Protein AF-A0A7K9VCU1-F1 (afdb_monomer_lite)

Structure (mmCIF, N/CA/C/O backbone):
data_AF-A0A7K9VCU1-F1
#
_entry.id   AF-A0A7K9VCU1-F1
#
loop_
_atom_site.group_PDB
_atom_site.id
_atom_site.type_symbol
_atom_site.label_atom_id
_atom_site.label_alt_id
_atom_site.label_comp_id
_atom_site.label_asym_id
_atom_site.label_entity_id
_atom_site.label_seq_id
_atom_site.pdbx_PDB_ins_code
_atom_site.Cartn_x
_atom_site.Cartn_y
_atom_site.Cartn_z
_atom_site.occupancy
_atom_site.B_iso_or_equiv
_atom_site.auth_seq_id
_atom_site.auth_comp_id
_atom_site.auth_asym_id
_atom_site.auth_atom_id
_atom_site.pdbx_PDB_model_num
ATOM 1 N N . VAL A 1 1 ? 18.209 -10.088 -24.014 1.00 90.31 1 VAL A N 1
ATOM 2 C CA . VAL A 1 1 ? 18.155 -9.914 -22.542 1.00 90.31 1 VAL A CA 1
ATOM 3 C C . VAL A 1 1 ? 17.573 -8.562 -22.139 1.00 90.31 1 VAL A C 1
ATOM 5 O O . VAL A 1 1 ? 16.613 -8.551 -21.394 1.00 90.31 1 VAL A O 1
ATOM 8 N N . ILE A 1 2 ? 18.069 -7.422 -22.633 1.00 97.31 2 ILE A N 1
ATOM 9 C CA . ILE A 1 2 ? 17.563 -6.100 -22.192 1.00 97.31 2 ILE A CA 1
ATOM 10 C C . ILE A 1 2 ? 16.063 -5.913 -22.486 1.00 97.31 2 ILE A C 1
ATOM 12 O O . ILE A 1 2 ? 15.302 -5.592 -21.583 1.00 97.31 2 ILE A O 1
ATOM 16 N N . ILE A 1 3 ? 15.617 -6.199 -23.714 1.00 97.44 3 ILE A N 1
ATOM 17 C CA . ILE A 1 3 ? 14.195 -6.085 -24.094 1.00 97.44 3 ILE A CA 1
ATOM 18 C C . ILE A 1 3 ? 13.319 -6.997 -23.228 1.00 97.44 3 ILE A C 1
ATOM 20 O O . ILE A 1 3 ? 12.281 -6.574 -22.732 1.00 97.44 3 ILE A O 1
ATOM 24 N N . THR A 1 4 ? 13.764 -8.233 -22.995 1.00 95.94 4 THR A N 1
ATOM 25 C CA . THR A 1 4 ? 13.027 -9.183 -22.159 1.00 95.94 4 THR A CA 1
ATOM 26 C C . THR A 1 4 ? 12.954 -8.709 -20.709 1.00 95.94 4 THR A C 1
ATOM 28 O O . THR A 1 4 ? 11.887 -8.820 -20.125 1.00 95.94 4 THR A O 1
ATOM 31 N N . MET A 1 5 ? 14.023 -8.116 -20.155 1.00 97.31 5 MET A N 1
ATOM 32 C CA . MET A 1 5 ? 14.002 -7.530 -18.805 1.00 97.31 5 MET A CA 1
ATOM 33 C C . MET A 1 5 ? 13.029 -6.350 -18.703 1.00 97.31 5 MET A C 1
ATOM 35 O O . MET A 1 5 ? 12.289 -6.251 -17.729 1.00 97.31 5 MET A O 1
ATOM 39 N N . LEU A 1 6 ? 13.003 -5.461 -19.700 1.00 98.06 6 LEU A N 1
ATOM 40 C CA . LEU A 1 6 ? 12.109 -4.300 -19.695 1.00 98.06 6 LEU A CA 1
ATOM 41 C C . LEU A 1 6 ? 10.637 -4.718 -19.776 1.00 98.06 6 LEU A C 1
ATOM 43 O O . LEU A 1 6 ? 9.820 -4.228 -19.000 1.00 98.06 6 LEU A O 1
ATOM 47 N N . VAL A 1 7 ? 10.305 -5.652 -20.673 1.00 98.31 7 VAL A N 1
ATOM 48 C CA . VAL A 1 7 ? 8.920 -6.108 -20.869 1.00 98.31 7 VAL A CA 1
ATOM 49 C C . VAL A 1 7 ? 8.405 -6.864 -19.645 1.00 98.31 7 VAL A C 1
ATOM 51 O O . VAL A 1 7 ? 7.309 -6.567 -19.173 1.00 98.31 7 VAL A O 1
ATOM 54 N N . THR A 1 8 ? 9.181 -7.800 -19.088 1.00 97.56 8 THR A N 1
ATOM 55 C CA . THR A 1 8 ? 8.741 -8.547 -17.898 1.00 97.56 8 THR A CA 1
ATOM 56 C C . THR A 1 8 ? 8.609 -7.640 -16.680 1.00 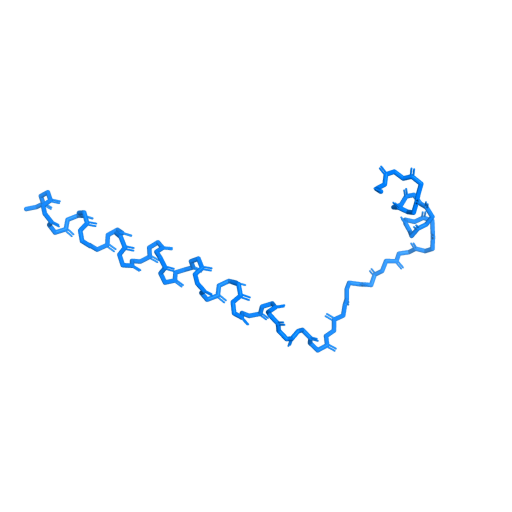97.56 8 THR A C 1
ATOM 58 O O . THR A 1 8 ? 7.629 -7.754 -15.949 1.00 97.56 8 THR A O 1
ATOM 61 N N . THR A 1 9 ? 9.531 -6.692 -16.487 1.00 97.75 9 THR A N 1
ATOM 62 C CA . THR A 1 9 ? 9.451 -5.728 -15.379 1.00 97.75 9 THR A CA 1
ATOM 63 C C . THR A 1 9 ? 8.219 -4.836 -15.514 1.00 97.75 9 THR A C 1
ATOM 65 O O . THR A 1 9 ? 7.468 -4.694 -14.553 1.00 97.75 9 THR A O 1
ATOM 68 N N . ALA A 1 10 ? 7.952 -4.289 -16.705 1.00 97.88 10 ALA A N 1
ATOM 69 C CA . ALA A 1 10 ? 6.782 -3.442 -16.934 1.00 97.88 10 ALA A CA 1
ATOM 70 C C . ALA A 1 10 ? 5.469 -4.182 -16.636 1.00 97.88 10 ALA A C 1
ATOM 72 O O . ALA A 1 10 ? 4.615 -3.654 -15.924 1.00 97.88 10 ALA A O 1
ATOM 73 N N . VAL A 1 11 ? 5.331 -5.421 -17.120 1.00 98.38 11 VAL A N 1
ATOM 74 C CA . VAL A 1 11 ? 4.129 -6.234 -16.889 1.00 98.38 11 VAL A CA 1
ATOM 75 C C . VAL A 1 11 ? 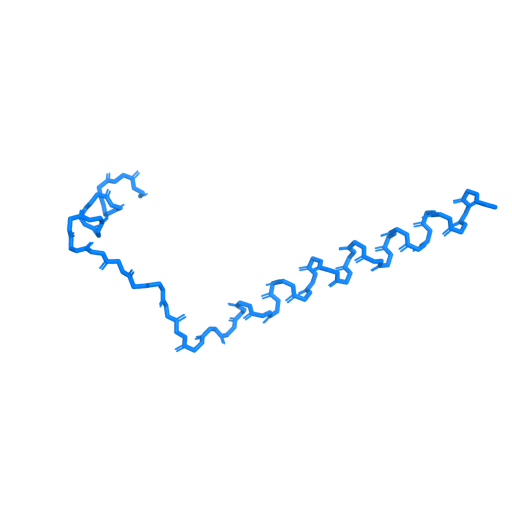3.974 -6.580 -15.407 1.00 98.38 11 VAL A C 1
ATOM 77 O O . VAL A 1 11 ? 2.906 -6.355 -14.841 1.00 98.38 11 VAL A O 1
ATOM 80 N N . CYS A 1 12 ? 5.026 -7.077 -14.752 1.00 97.69 12 CYS A N 1
ATOM 81 C CA . CYS A 1 12 ? 4.953 -7.485 -13.348 1.00 97.69 12 CYS A CA 1
ATOM 82 C C . CYS A 1 12 ? 4.685 -6.301 -12.410 1.00 97.69 12 CYS A C 1
ATOM 84 O O . CYS A 1 12 ? 3.814 -6.390 -11.545 1.00 97.69 12 CYS A O 1
ATOM 86 N N . CYS A 1 13 ? 5.396 -5.183 -12.586 1.00 97.88 13 CYS A N 1
ATOM 87 C CA . CYS A 1 13 ? 5.222 -4.002 -11.743 1.00 97.88 13 CYS A CA 1
ATOM 88 C C . CYS A 1 13 ? 3.837 -3.373 -11.929 1.00 97.88 13 CYS A C 1
ATOM 90 O O . CYS A 1 13 ? 3.203 -3.003 -10.940 1.00 97.88 13 CYS A O 1
ATOM 92 N N . TYR A 1 14 ? 3.346 -3.291 -13.170 1.00 98.06 14 TYR A N 1
ATOM 93 C CA . TYR A 1 14 ? 2.013 -2.756 -13.436 1.00 98.06 14 TYR A CA 1
ATOM 94 C C . TYR A 1 14 ? 0.914 -3.651 -12.858 1.00 98.06 14 TYR A C 1
ATOM 96 O O . TYR A 1 14 ? 0.013 -3.147 -12.192 1.00 98.06 14 TYR A O 1
ATOM 104 N N . LEU A 1 15 ? 1.003 -4.972 -13.049 1.00 97.56 15 LEU A N 1
ATOM 105 C CA . LEU A 1 15 ? 0.028 -5.909 -12.486 1.00 97.56 15 LEU A CA 1
ATOM 106 C C . LEU A 1 15 ? 0.013 -5.865 -10.955 1.00 97.56 15 LEU A C 1
ATOM 108 O O . LEU A 1 15 ? -1.065 -5.809 -10.367 1.00 97.56 15 LEU A O 1
ATOM 112 N N . PHE A 1 16 ? 1.182 -5.841 -10.310 1.00 97.81 16 PHE A N 1
ATOM 113 C CA . PHE A 1 16 ? 1.275 -5.736 -8.852 1.00 97.81 16 PHE A CA 1
ATOM 114 C C . PHE A 1 16 ? 0.609 -4.454 -8.331 1.00 97.81 16 PHE A C 1
ATOM 116 O O . PHE A 1 16 ? -0.200 -4.504 -7.404 1.00 97.81 16 PHE A O 1
ATOM 123 N N . TRP A 1 17 ? 0.900 -3.316 -8.966 1.00 98.12 17 TRP A N 1
ATOM 124 C CA . TRP A 1 17 ? 0.299 -2.028 -8.623 1.00 98.12 17 TRP A CA 1
ATOM 125 C C . TRP A 1 17 ? -1.222 -2.011 -8.839 1.00 98.12 17 TRP A C 1
ATOM 127 O O . TRP A 1 17 ? -1.971 -1.597 -7.953 1.00 98.12 17 TRP A O 1
ATOM 137 N N . LEU A 1 18 ? -1.689 -2.505 -9.988 1.00 97.88 18 LEU A N 1
ATOM 138 C CA . LEU A 1 18 ? -3.106 -2.519 -10.347 1.00 97.88 18 LEU A CA 1
ATOM 139 C C . LEU A 1 18 ? -3.921 -3.381 -9.376 1.00 97.88 18 LEU A C 1
ATOM 141 O O . LEU A 1 18 ? -4.966 -2.949 -8.891 1.00 97.88 18 LEU A O 1
ATOM 145 N N . ILE A 1 19 ? -3.432 -4.581 -9.055 1.00 98.06 19 ILE A N 1
ATOM 146 C CA . ILE A 1 19 ? -4.106 -5.488 -8.118 1.00 98.06 19 ILE A CA 1
ATOM 147 C C . ILE A 1 19 ? -4.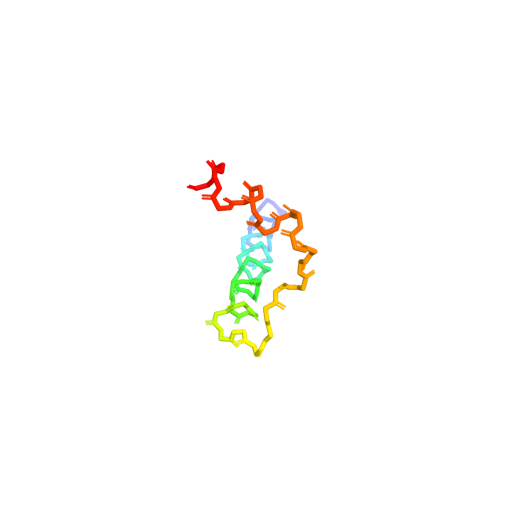186 -4.859 -6.721 1.00 98.06 19 ILE A C 1
ATOM 149 O O . ILE A 1 19 ? -5.234 -4.952 -6.083 1.00 98.06 19 ILE A O 1
ATOM 153 N N . ALA A 1 20 ? -3.129 -4.180 -6.260 1.00 97.25 20 ALA A N 1
ATOM 154 C CA . ALA A 1 20 ? -3.127 -3.519 -4.955 1.00 97.25 20 ALA A CA 1
ATOM 155 C C . ALA A 1 20 ? -4.233 -2.454 -4.833 1.00 97.25 20 ALA A C 1
ATOM 157 O O . ALA A 1 20 ? -4.893 -2.376 -3.796 1.00 97.25 20 ALA A O 1
ATOM 158 N N . ILE A 1 21 ? -4.475 -1.677 -5.895 1.00 97.69 21 ILE A N 1
ATOM 159 C CA . ILE A 1 21 ? -5.552 -0.675 -5.922 1.00 97.69 21 ILE A CA 1
ATOM 160 C C . ILE A 1 21 ? -6.922 -1.345 -6.038 1.00 97.69 21 ILE A C 1
ATOM 162 O O . ILE A 1 21 ? -7.841 -0.992 -5.299 1.00 97.69 21 ILE A O 1
ATOM 166 N N . LEU A 1 22 ? -7.074 -2.333 -6.923 1.00 97.25 22 LEU A N 1
ATOM 167 C CA . LEU A 1 22 ? -8.353 -3.027 -7.111 1.00 97.25 22 LEU A CA 1
ATOM 168 C C . LEU A 1 22 ? -8.816 -3.747 -5.840 1.00 97.25 22 LEU A C 1
ATOM 170 O O . LEU A 1 22 ? -10.008 -3.742 -5.541 1.00 97.25 22 LEU A O 1
ATOM 174 N N . ALA A 1 23 ? -7.885 -4.299 -5.059 1.00 96.50 23 ALA A N 1
ATOM 175 C CA . ALA A 1 23 ? -8.187 -4.933 -3.779 1.00 96.50 23 ALA A CA 1
ATOM 176 C C . ALA A 1 23 ? -8.772 -3.957 -2.740 1.00 96.50 23 ALA A C 1
ATOM 178 O O . ALA A 1 23 ? -9.479 -4.388 -1.832 1.00 96.50 23 ALA A O 1
ATOM 179 N N . GLN A 1 24 ? -8.493 -2.656 -2.868 1.00 95.69 24 GLN A N 1
ATOM 180 C CA . GLN A 1 24 ? -8.940 -1.619 -1.933 1.00 95.69 24 GLN A CA 1
ATOM 181 C C . GLN A 1 24 ? -10.065 -0.736 -2.497 1.00 95.69 24 GLN A C 1
ATOM 183 O O . GLN A 1 24 ? -10.598 0.085 -1.760 1.00 95.69 24 GLN A O 1
ATOM 188 N N . ALA A 1 25 ? -10.445 -0.888 -3.773 1.00 95.56 25 ALA A N 1
ATOM 189 C CA . ALA A 1 25 ? -11.405 -0.003 -4.441 1.00 95.56 25 ALA A CA 1
ATOM 190 C C . ALA A 1 25 ? -12.841 -0.116 -3.892 1.00 95.56 25 ALA A C 1
ATOM 192 O O . ALA A 1 25 ? -13.553 0.880 -3.837 1.00 95.56 25 ALA A O 1
ATOM 193 N N . ASN A 1 26 ? -13.255 -1.312 -3.460 1.00 95.00 26 ASN A N 1
ATOM 194 C CA . ASN A 1 26 ? -14.545 -1.559 -2.806 1.00 95.00 26 ASN A CA 1
ATOM 195 C C . ASN A 1 26 ? -14.312 -2.320 -1.489 1.00 95.00 26 ASN A C 1
ATOM 197 O O . ASN A 1 26 ? -14.541 -3.532 -1.430 1.00 95.00 26 ASN A O 1
ATOM 201 N N . PRO A 1 27 ? -13.783 -1.656 -0.446 1.00 95.00 27 PRO A N 1
ATOM 202 C CA . PRO A 1 27 ? -13.410 -2.327 0.787 1.00 95.00 27 PRO A CA 1
ATOM 203 C C . PRO A 1 27 ? -14.667 -2.700 1.579 1.00 95.00 27 PRO A C 1
ATOM 205 O O . PRO A 1 27 ? -15.566 -1.885 1.766 1.00 95.00 27 PRO A O 1
ATOM 208 N N . LEU A 1 28 ? -14.723 -3.935 2.080 1.00 94.81 28 LEU A N 1
ATOM 209 C CA . LEU A 1 28 ? -15.830 -4.390 2.930 1.00 94.81 28 LEU A CA 1
ATOM 210 C C . LEU A 1 28 ? -15.671 -3.921 4.382 1.00 94.81 28 LEU A C 1
ATOM 212 O O . LEU A 1 28 ? -16.652 -3.812 5.114 1.00 94.81 28 LEU A O 1
ATOM 216 N N . PHE A 1 29 ? -14.433 -3.659 4.803 1.00 94.69 29 PHE A N 1
ATOM 217 C CA . PHE A 1 29 ? -14.089 -3.328 6.180 1.00 94.69 29 PHE A CA 1
ATOM 218 C C . PHE A 1 29 ? -13.088 -2.175 6.220 1.00 94.69 29 PHE A C 1
ATOM 220 O O . PHE A 1 29 ? -12.189 -2.090 5.384 1.00 94.69 29 PHE A O 1
ATOM 227 N N . GLY A 1 30 ? -13.243 -1.307 7.220 1.00 93.38 30 GLY A N 1
ATOM 228 C CA . GLY A 1 30 ? -12.307 -0.227 7.521 1.00 93.38 30 GLY A CA 1
ATOM 229 C C . GLY A 1 30 ? -11.312 -0.590 8.632 1.00 93.38 30 GLY A C 1
ATOM 230 O O . GLY A 1 30 ? -11.491 -1.596 9.330 1.00 93.38 30 GLY A O 1
ATOM 231 N N . PRO A 1 31 ? -10.273 0.238 8.834 1.00 94.69 31 PRO A N 1
ATOM 232 C CA . PRO A 1 31 ? -9.317 0.057 9.921 1.00 94.69 31 PRO A CA 1
ATOM 233 C C . PRO A 1 31 ? -9.989 0.220 11.292 1.00 94.69 31 PRO A C 1
ATOM 235 O O . PRO A 1 31 ? -10.822 1.101 11.493 1.00 94.69 31 PRO A O 1
ATOM 238 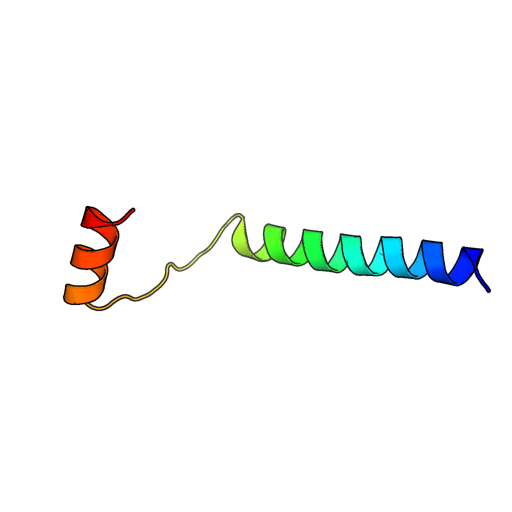N N . GLN A 1 32 ? -9.594 -0.614 12.254 1.00 95.12 32 GLN A N 1
ATOM 239 C CA . GLN A 1 32 ? -10.058 -0.538 13.641 1.00 95.12 32 GLN A CA 1
ATOM 240 C C . GLN A 1 32 ? -9.036 0.242 14.477 1.00 95.12 32 GLN A C 1
ATOM 242 O O . GLN A 1 32 ? -7.925 -0.231 14.716 1.00 95.12 32 GLN A O 1
ATOM 247 N N . LEU A 1 33 ? -9.404 1.454 14.898 1.00 94.75 33 LEU A N 1
ATOM 248 C CA . LEU A 1 33 ? -8.535 2.390 15.619 1.00 94.75 33 LEU A CA 1
ATOM 249 C C . LEU A 1 33 ? -9.012 2.579 17.064 1.00 94.75 33 LEU A C 1
ATOM 251 O O . LEU A 1 33 ? -10.205 2.522 17.355 1.00 94.75 33 LEU A O 1
ATOM 255 N N . LYS A 1 34 ? -8.071 2.837 17.981 1.00 96.12 34 LYS A N 1
ATOM 256 C CA . LYS A 1 34 ? -8.389 3.211 19.369 1.00 96.12 34 LYS A CA 1
ATOM 257 C C . LYS A 1 34 ? -8.893 4.654 19.419 1.00 96.12 34 LYS A C 1
ATOM 259 O O . LYS A 1 34 ? -8.452 5.482 18.628 1.00 96.12 34 LYS A O 1
ATOM 264 N N . ASN A 1 35 ? -9.755 4.963 20.388 1.00 95.69 35 ASN A N 1
ATOM 265 C CA . ASN A 1 35 ? -10.394 6.278 20.510 1.00 95.69 35 ASN A CA 1
ATOM 266 C C . ASN A 1 35 ? -9.384 7.440 20.555 1.00 95.69 35 ASN A C 1
ATOM 268 O O . ASN A 1 35 ? -9.538 8.413 19.826 1.00 95.69 35 ASN A O 1
ATOM 272 N N . GLU A 1 36 ? -8.305 7.296 21.332 1.00 96.31 36 GLU A N 1
ATOM 273 C CA . GLU A 1 36 ? -7.216 8.285 21.381 1.00 96.31 36 GLU A CA 1
ATOM 274 C C . GLU A 1 36 ? -6.629 8.542 19.985 1.00 96.31 36 GLU A C 1
ATOM 276 O O . GLU A 1 36 ? -6.483 9.681 19.553 1.00 96.31 36 GLU A O 1
ATOM 281 N N . THR A 1 37 ? -6.354 7.477 19.223 1.00 95.25 37 THR A N 1
ATOM 282 C CA . THR A 1 37 ? -5.804 7.572 17.864 1.00 95.25 37 THR A CA 1
ATOM 283 C C . THR A 1 37 ? -6.784 8.226 16.891 1.00 95.25 37 THR A C 1
ATOM 285 O O . THR A 1 37 ? -6.352 8.994 16.038 1.00 95.25 37 THR A O 1
ATOM 288 N N . ILE A 1 38 ? -8.092 7.977 17.027 1.00 95.50 38 ILE A N 1
ATOM 289 C CA . ILE A 1 38 ? -9.125 8.636 16.208 1.00 95.50 38 ILE A CA 1
ATOM 290 C C . ILE A 1 38 ? -9.106 10.150 16.446 1.00 95.50 38 ILE A C 1
ATOM 292 O O . ILE A 1 38 ? -9.134 10.921 15.486 1.00 95.50 38 ILE A O 1
ATOM 296 N N . TRP A 1 39 ? -9.006 10.581 17.707 1.00 95.56 39 TRP A N 1
ATOM 297 C CA . TRP A 1 39 ? -8.878 11.999 18.042 1.00 95.56 39 TRP A CA 1
ATOM 298 C C . TRP A 1 39 ? -7.605 12.613 17.467 1.00 95.56 39 TRP A C 1
ATOM 300 O O . TRP A 1 39 ? -7.677 13.681 16.861 1.00 95.56 39 TRP A O 1
ATOM 310 N N . TYR A 1 40 ? -6.464 11.928 17.583 1.00 96.50 40 TYR A N 1
ATOM 311 C CA . TYR A 1 40 ? -5.215 12.399 16.983 1.00 96.50 40 TYR A CA 1
ATOM 312 C C . TYR A 1 40 ? -5.322 12.561 15.462 1.00 96.50 40 TYR A C 1
ATOM 314 O O . TYR A 1 40 ? -4.925 13.602 14.943 1.00 96.50 40 TYR A O 1
ATOM 322 N N . VAL A 1 41 ? -5.891 11.582 14.747 1.00 96.62 41 VAL A N 1
ATOM 323 C CA . VAL A 1 41 ? -6.067 11.667 13.285 1.00 96.62 41 VAL A CA 1
ATOM 324 C C . VAL A 1 41 ? -6.983 12.833 12.913 1.00 96.62 41 VAL A C 1
ATOM 326 O O . VAL A 1 41 ? 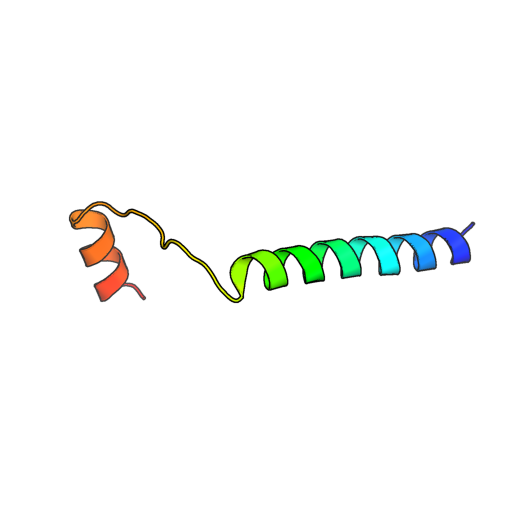-6.663 13.565 11.986 1.00 96.62 41 VAL A O 1
ATOM 329 N N . ARG A 1 42 ? -8.066 13.065 13.665 1.00 94.69 42 ARG A N 1
ATOM 330 C CA . ARG A 1 42 ? -9.019 14.156 13.398 1.00 94.69 42 ARG A CA 1
ATOM 331 C C . ARG A 1 42 ? -8.413 15.563 13.503 1.00 94.69 42 ARG A C 1
ATOM 333 O O . ARG A 1 42 ? -8.935 16.478 12.879 1.00 94.69 42 ARG A O 1
ATOM 340 N N . PHE A 1 43 ? -7.384 15.758 14.328 1.00 95.75 43 PHE A N 1
ATOM 341 C CA . PHE A 1 43 ? -6.734 17.065 14.491 1.00 95.75 43 PHE A CA 1
ATOM 342 C C . PHE A 1 43 ? -5.477 17.240 13.626 1.00 95.75 43 PHE A C 1
ATOM 344 O O . PHE A 1 43 ? -5.091 18.378 13.370 1.00 95.75 43 PHE A O 1
ATOM 351 N N . LEU A 1 44 ? -4.820 16.146 13.223 1.00 96.19 44 LEU A N 1
ATOM 352 C CA . LEU A 1 44 ? -3.560 16.179 12.469 1.00 96.19 44 LEU A CA 1
ATOM 353 C C . LEU A 1 44 ? -3.754 16.163 10.945 1.00 96.19 44 LEU A C 1
ATOM 355 O O . LEU A 1 44 ? -2.923 16.729 10.236 1.00 96.19 44 LEU A O 1
ATOM 359 N N . TRP A 1 45 ? -4.784 15.462 10.466 1.00 87.31 45 TRP A N 1
ATOM 360 C CA . TRP A 1 45 ? -5.066 15.219 9.047 1.00 87.31 45 TRP A CA 1
ATOM 361 C C . TRP A 1 45 ? -6.193 16.126 8.555 1.00 87.31 45 TRP A C 1
ATOM 363 O O . TRP A 1 45 ? -6.036 16.700 7.455 1.00 87.31 45 TRP A O 1
#

pLDDT: mean 96.18, std 2.06, range [87.31, 98.38]

Organism: Anseranas semipalmata (NCBI:txid8851)

Sequen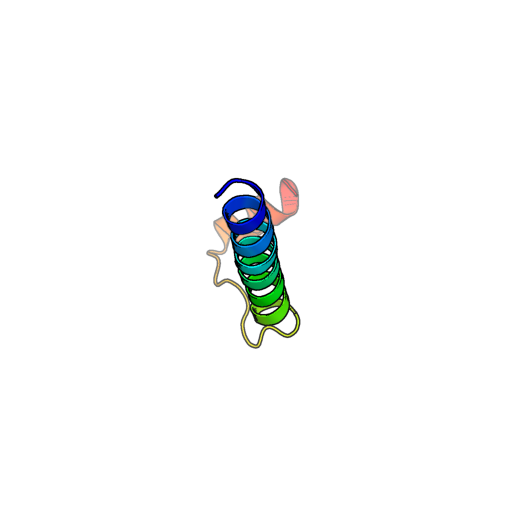ce (45 aa):
VIITMLVTTAVCCYLFWLIAILAQANPLFGPQLKNETIWYVRFLW

Secondary structure (DSSP, 8-state):
-HHHHHHHHHHHHHHHHHHHHHHHHS-S------HHHHHHHHHH-

Foldseek 3Di:
DVVVVVVVCVVVVVVVVVVVCVCVVDDPDDDDDDPVVVVVVVVPD

InterPro domains:
  IPR008389 ATPase, V0 complex, subunit e1/e2 [PF05493] (1-35)
  IPR008389 ATPase, V0 complex, subunit e1/e2 [PTHR12263] (1-43)

Radius of gyration: 18.59 Å; chains: 1; bounding box: 34×27×46 Å